Protein AF-A0A6V7HNA2-F1 (afdb_monomer_lite)

pLDDT: mean 91.53, std 9.45, range [54.91, 97.94]

Structure (mmCIF, N/CA/C/O backbone):
data_AF-A0A6V7HNA2-F1
#
_entry.id   AF-A0A6V7HNA2-F1
#
loop_
_atom_site.group_PDB
_atom_site.id
_atom_site.type_symbol
_atom_sit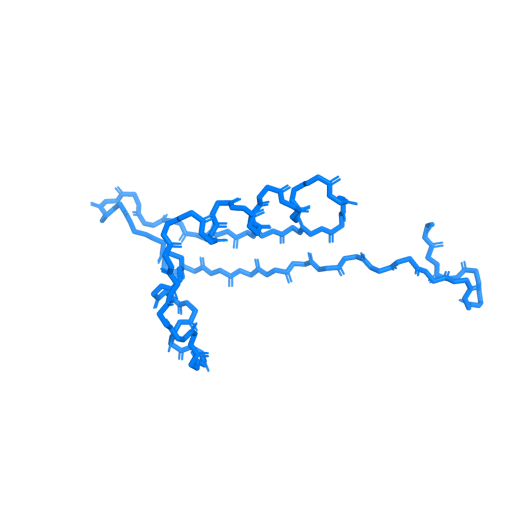e.label_atom_id
_atom_site.label_alt_id
_atom_site.label_comp_id
_atom_site.label_asym_id
_atom_site.label_entity_id
_atom_site.label_seq_id
_atom_site.pdbx_PDB_ins_code
_atom_site.Cartn_x
_atom_site.Cartn_y
_atom_site.Cartn_z
_atom_site.occupancy
_atom_site.B_iso_or_equiv
_atom_site.auth_seq_id
_atom_site.auth_comp_id
_atom_site.auth_asym_id
_atom_site.auth_atom_id
_atom_site.pdbx_PDB_model_num
ATOM 1 N N . PHE A 1 1 ? -7.153 2.305 6.335 1.00 89.56 1 PHE A N 1
ATOM 2 C CA . PHE A 1 1 ? -5.770 2.185 5.825 1.00 89.56 1 PHE A CA 1
ATOM 3 C C . PHE A 1 1 ? -4.783 3.094 6.561 1.00 89.56 1 PHE A C 1
ATOM 5 O O . PHE A 1 1 ? -4.022 2.568 7.352 1.00 89.56 1 PHE A O 1
ATOM 12 N N . ILE A 1 2 ? -4.798 4.428 6.397 1.00 92.94 2 ILE A N 1
ATOM 13 C CA . ILE A 1 2 ? -3.816 5.320 7.071 1.00 92.94 2 ILE A CA 1
ATOM 14 C C . ILE A 1 2 ? -3.850 5.193 8.603 1.00 92.94 2 ILE A C 1
ATOM 16 O O . ILE A 1 2 ? -2.809 5.069 9.235 1.00 92.94 2 ILE A O 1
ATOM 20 N N . GLN A 1 3 ? -5.046 5.112 9.188 1.00 91.94 3 GLN A N 1
ATOM 21 C CA . GLN A 1 3 ? -5.218 4.837 10.619 1.00 91.94 3 GLN A CA 1
ATOM 22 C C . GLN A 1 3 ? -4.679 3.459 11.048 1.00 91.94 3 GLN A C 1
ATOM 24 O O . GLN A 1 3 ? -4.289 3.278 12.192 1.00 91.94 3 GLN A O 1
ATOM 29 N N . LEU A 1 4 ? -4.655 2.469 10.152 1.00 93.69 4 LEU A N 1
ATOM 30 C CA . LEU A 1 4 ? -4.054 1.171 10.464 1.00 93.69 4 LEU A CA 1
ATOM 31 C C . LEU A 1 4 ? -2.524 1.294 10.495 1.00 93.69 4 LEU A C 1
ATOM 33 O O . LEU A 1 4 ? -1.887 0.808 11.420 1.00 93.69 4 LEU A O 1
ATOM 37 N N . LEU A 1 5 ? -1.939 2.013 9.532 1.00 94.69 5 LEU A N 1
ATOM 38 C CA . LEU A 1 5 ? -0.497 2.276 9.497 1.00 94.69 5 LEU A CA 1
ATOM 39 C C . LEU A 1 5 ? -0.007 3.060 10.724 1.00 94.69 5 LEU A C 1
ATOM 41 O O . LEU A 1 5 ? 1.129 2.858 11.151 1.00 94.69 5 LEU A O 1
ATOM 45 N N . SER A 1 6 ? -0.861 3.896 11.332 1.00 94.44 6 SER A N 1
ATOM 46 C CA . SER A 1 6 ? -0.503 4.641 12.546 1.00 94.44 6 SER A CA 1
ATOM 47 C C . SER A 1 6 ? -0.226 3.750 13.761 1.00 94.44 6 SER A C 1
ATOM 49 O O . SER A 1 6 ? 0.349 4.219 14.737 1.00 94.44 6 SER A O 1
ATOM 51 N N . GLN A 1 7 ? -0.649 2.481 13.726 1.00 94.38 7 GLN A N 1
ATOM 52 C CA . GLN A 1 7 ? -0.341 1.500 14.770 1.00 94.38 7 GLN A CA 1
ATOM 53 C C . GLN A 1 7 ? 1.110 1.005 14.688 1.00 94.38 7 GLN A C 1
ATOM 55 O O . GLN A 1 7 ? 1.646 0.530 15.683 1.00 94.38 7 GLN A O 1
ATOM 60 N N . LEU A 1 8 ? 1.745 1.120 13.515 1.00 95.12 8 LEU A N 1
ATOM 61 C CA . LEU A 1 8 ? 3.135 0.725 13.295 1.00 95.12 8 LEU A CA 1
ATOM 62 C C . LEU A 1 8 ? 4.106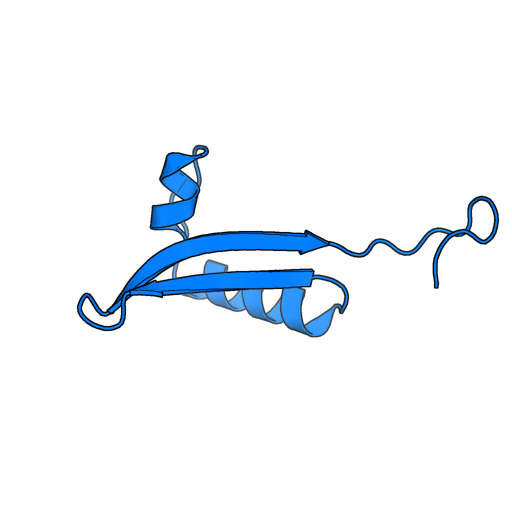 1.895 13.505 1.00 95.12 8 LEU A C 1
ATOM 64 O O . LEU A 1 8 ? 5.173 1.714 14.082 1.00 95.12 8 LEU A O 1
ATOM 68 N N . THR A 1 9 ? 3.766 3.088 13.009 1.00 95.25 9 THR A N 1
ATOM 69 C CA . THR A 1 9 ? 4.618 4.284 13.111 1.00 95.25 9 THR A CA 1
ATOM 70 C C . THR A 1 9 ? 3.806 5.570 12.954 1.00 95.25 9 THR A C 1
ATOM 72 O O . THR A 1 9 ? 2.645 5.540 12.554 1.00 95.25 9 THR A O 1
ATOM 75 N N . ASN A 1 10 ? 4.408 6.726 13.236 1.00 94.94 10 ASN A N 1
ATOM 76 C CA . ASN A 1 10 ? 3.759 8.015 13.020 1.00 94.94 10 ASN A CA 1
ATOM 77 C C . ASN A 1 10 ? 3.552 8.273 11.515 1.00 94.94 10 ASN A C 1
ATOM 79 O O . ASN A 1 10 ? 4.499 8.256 10.732 1.00 94.94 10 ASN A O 1
ATOM 83 N N . VAL A 1 11 ? 2.303 8.529 11.124 1.00 93.00 11 VAL A N 1
ATOM 84 C CA . VAL A 1 11 ? 1.892 8.801 9.734 1.00 93.00 11 VAL A CA 1
ATOM 85 C C . VAL A 1 11 ? 1.606 10.281 9.458 1.00 93.00 11 VAL A C 1
ATOM 87 O O . VAL A 1 11 ? 1.440 10.659 8.301 1.00 93.00 11 VAL A O 1
ATOM 90 N N . GLY A 1 12 ? 1.558 11.129 10.490 1.00 93.31 12 GLY A N 1
ATOM 91 C CA . GLY A 1 12 ? 1.191 12.540 10.365 1.00 93.31 12 GLY A CA 1
ATOM 92 C C . GLY A 1 12 ? -0.258 12.780 9.910 1.00 93.31 12 GLY A C 1
ATOM 93 O O . GLY A 1 12 ? -1.085 11.868 9.841 1.00 93.31 12 GLY A O 1
ATOM 94 N N . ALA A 1 13 ? -0.575 14.042 9.613 1.00 93.50 13 ALA A N 1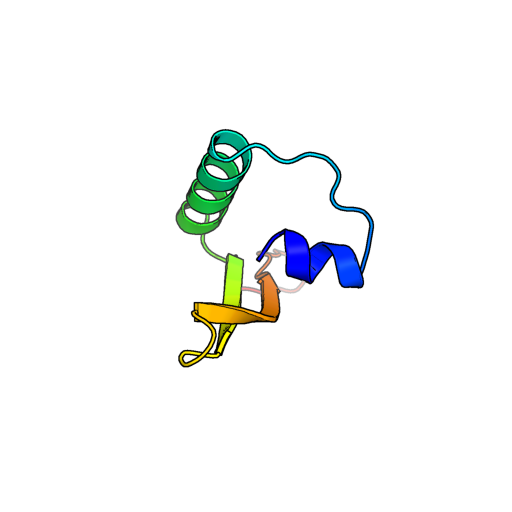
ATOM 95 C CA . ALA A 1 13 ? -1.880 14.448 9.098 1.00 93.50 13 ALA A CA 1
ATOM 96 C C . ALA A 1 13 ? -1.887 14.374 7.564 1.00 93.50 13 ALA A C 1
ATOM 98 O O . ALA A 1 13 ? -1.364 15.260 6.892 1.00 93.50 13 ALA A O 1
ATOM 99 N N . ILE A 1 14 ? -2.485 13.314 7.019 1.00 95.00 14 ILE A N 1
ATOM 100 C CA . ILE A 1 14 ? -2.613 13.111 5.572 1.00 95.00 14 ILE A CA 1
ATOM 101 C C . ILE A 1 14 ? -4.031 13.480 5.138 1.00 95.00 14 ILE A C 1
ATOM 103 O O . ILE A 1 14 ? -5.006 12.898 5.617 1.00 95.00 14 ILE A O 1
ATOM 107 N N . SER A 1 15 ? -4.152 14.433 4.212 1.00 96.62 15 SER A N 1
ATOM 108 C CA . SER A 1 15 ? -5.447 14.781 3.620 1.00 96.62 15 SER A CA 1
ATOM 109 C C . SER A 1 15 ? -5.903 13.730 2.602 1.00 96.62 15 SER A C 1
ATOM 111 O O . SER A 1 15 ? -5.107 12.950 2.071 1.00 96.62 15 SER A O 1
ATOM 113 N N . ARG A 1 16 ? -7.202 13.723 2.278 1.00 94.56 16 ARG A N 1
ATOM 114 C CA . ARG A 1 16 ? -7.758 12.801 1.275 1.00 94.56 16 ARG A CA 1
ATOM 115 C C . ARG A 1 16 ? -7.084 12.962 -0.091 1.00 94.56 16 ARG A C 1
ATOM 117 O O . ARG A 1 16 ? -6.756 11.959 -0.718 1.00 94.56 16 ARG A O 1
ATOM 124 N N . ASP A 1 17 ? -6.827 14.194 -0.520 1.00 97.62 17 ASP A N 1
ATOM 125 C CA . ASP A 1 17 ? -6.200 14.469 -1.819 1.00 97.62 17 ASP A CA 1
ATOM 126 C C . ASP A 1 17 ? -4.738 14.025 -1.862 1.00 97.62 17 ASP A C 1
ATOM 128 O O . ASP A 1 17 ? -4.295 13.445 -2.854 1.00 97.62 17 ASP A O 1
ATOM 132 N N . GLN A 1 18 ? -3.996 14.219 -0.766 1.00 97.06 18 GLN A N 1
ATOM 133 C CA . GLN A 1 18 ? -2.626 13.715 -0.643 1.00 97.06 18 GLN A CA 1
ATOM 134 C C . GLN A 1 18 ? -2.592 12.188 -0.740 1.00 97.06 18 GLN A C 1
ATOM 136 O O . GLN A 1 18 ? -1.756 11.631 -1.456 1.00 97.06 18 GLN A O 1
ATOM 141 N N . PHE A 1 19 ? -3.523 11.514 -0.057 1.00 95.94 19 PHE A N 1
ATOM 142 C CA . PHE A 1 19 ? -3.662 10.065 -0.135 1.00 95.94 19 PHE A CA 1
ATOM 143 C C . PHE A 1 19 ? -3.960 9.604 -1.566 1.00 95.94 19 PHE A C 1
ATOM 145 O O . PHE A 1 19 ? -3.255 8.740 -2.082 1.00 95.94 19 PHE A O 1
ATOM 152 N N . LEU A 1 20 ? -4.967 10.191 -2.220 1.00 97.00 20 LEU A N 1
ATOM 153 C CA . LEU A 1 20 ? -5.372 9.802 -3.573 1.00 97.00 20 LEU A CA 1
ATOM 154 C C . LEU A 1 20 ? -4.255 10.041 -4.591 1.00 97.00 20 LEU A C 1
ATOM 156 O O . LEU A 1 20 ? -3.943 9.145 -5.370 1.00 97.00 20 LEU A O 1
ATOM 160 N N . SER A 1 21 ? -3.611 11.208 -4.544 1.00 97.44 21 SER A N 1
ATOM 161 C CA . SER A 1 21 ? -2.486 11.542 -5.420 1.00 97.44 21 SER A CA 1
ATOM 162 C C . SER A 1 21 ? -1.346 10.527 -5.283 1.00 97.44 21 SER A C 1
ATOM 164 O O . SER A 1 21 ? -0.879 9.962 -6.276 1.00 97.44 21 SER A O 1
ATOM 166 N N . ARG A 1 22 ? -0.956 10.199 -4.042 1.00 95.44 22 ARG A N 1
ATOM 167 C CA . ARG A 1 22 ? 0.082 9.194 -3.779 1.00 95.44 22 ARG A CA 1
ATOM 168 C C . ARG A 1 22 ? -0.339 7.802 -4.249 1.00 95.44 22 ARG A C 1
ATOM 170 O O . ARG A 1 22 ? 0.456 7.117 -4.887 1.00 95.44 22 ARG A O 1
ATOM 177 N N . PHE A 1 23 ? -1.569 7.394 -3.951 1.00 95.38 23 PHE A N 1
ATOM 178 C CA . PHE A 1 23 ? -2.093 6.084 -4.327 1.00 95.38 23 PHE A CA 1
ATOM 179 C C . PHE A 1 23 ? -2.124 5.901 -5.849 1.00 95.38 23 PHE A C 1
ATOM 181 O O . PHE A 1 23 ? -1.674 4.875 -6.358 1.00 95.38 23 PHE A O 1
ATOM 188 N N . PHE A 1 24 ? -2.590 6.906 -6.593 1.00 96.31 24 PHE A N 1
ATOM 189 C CA . PHE A 1 24 ? -2.599 6.849 -8.052 1.00 96.31 24 PHE A CA 1
ATOM 190 C C . PHE A 1 24 ? -1.190 6.851 -8.640 1.00 96.31 24 PHE A C 1
ATOM 192 O O . PHE A 1 24 ? -0.934 6.080 -9.562 1.00 96.31 24 PHE A O 1
ATOM 199 N N . SER A 1 25 ? -0.261 7.626 -8.070 1.00 95.69 25 SER A N 1
ATOM 200 C CA . SER A 1 25 ? 1.149 7.584 -8.468 1.00 95.69 25 SER A CA 1
ATOM 201 C C . SER A 1 25 ? 1.743 6.180 -8.293 1.00 95.69 25 SER A C 1
ATOM 203 O O . SER A 1 25 ? 2.292 5.636 -9.250 1.00 95.69 25 SER A O 1
ATOM 205 N N . MET A 1 26 ? 1.539 5.542 -7.134 1.00 94.81 26 MET A N 1
ATOM 206 C CA . MET A 1 26 ? 1.976 4.161 -6.876 1.00 94.81 26 MET A CA 1
ATOM 207 C C . MET A 1 26 ? 1.348 3.149 -7.838 1.00 94.81 26 MET A C 1
ATOM 209 O O . MET A 1 26 ? 2.021 2.241 -8.314 1.00 94.81 26 MET A O 1
ATOM 213 N N . LYS A 1 27 ? 0.055 3.304 -8.140 1.00 93.06 27 LYS A N 1
ATOM 214 C CA . LYS A 1 27 ? -0.645 2.435 -9.091 1.00 93.06 27 LYS A CA 1
ATOM 215 C C . LYS A 1 27 ? -0.088 2.587 -10.509 1.00 93.06 27 LYS A C 1
ATOM 217 O O . LYS A 1 27 ? 0.033 1.596 -11.220 1.00 93.06 27 LYS A O 1
ATOM 222 N N . SER A 1 28 ? 0.233 3.815 -10.917 1.00 94.75 28 SER A N 1
ATOM 223 C CA . SER A 1 28 ? 0.733 4.118 -12.262 1.00 94.75 28 SER A CA 1
ATOM 224 C C . SER A 1 28 ? 2.187 3.713 -12.497 1.00 94.75 28 SER A C 1
ATOM 226 O O . SER A 1 28 ? 2.536 3.399 -13.629 1.00 94.75 28 SER A O 1
ATOM 228 N N . SER A 1 29 ? 3.032 3.707 -11.459 1.00 90.12 29 SER A N 1
ATOM 229 C CA . SER A 1 29 ? 4.462 3.411 -11.611 1.00 90.12 29 SER A CA 1
ATOM 230 C C . SER A 1 29 ? 4.752 1.941 -11.909 1.00 90.12 29 SER A C 1
ATOM 232 O O . SER A 1 29 ? 5.809 1.636 -12.453 1.00 90.12 29 SER A O 1
ATOM 234 N N . GLY A 1 30 ? 3.827 1.034 -11.576 1.00 86.94 30 GLY A N 1
ATOM 235 C CA . GLY A 1 30 ? 4.112 -0.398 -11.557 1.00 86.94 30 GLY A CA 1
ATOM 236 C C . GLY A 1 30 ? 5.053 -0.756 -10.399 1.00 86.94 30 GLY A C 1
ATOM 237 O O . GLY A 1 30 ? 5.840 0.055 -9.919 1.00 86.94 30 GLY A O 1
ATOM 238 N N . GLY A 1 31 ?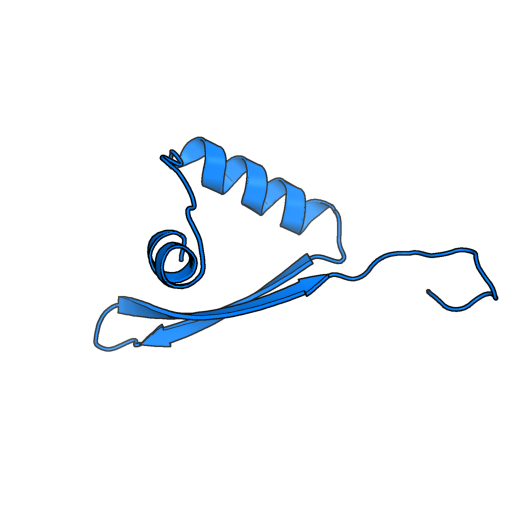 4.932 -1.972 -9.869 1.00 92.25 31 GLY A N 1
ATOM 239 C CA . GLY A 1 31 ? 5.831 -2.454 -8.812 1.00 92.25 31 GLY A CA 1
ATOM 240 C C . GLY A 1 31 ? 5.437 -2.103 -7.373 1.00 92.25 31 GLY A C 1
ATOM 241 O O . GLY A 1 31 ? 6.102 -2.572 -6.459 1.00 92.25 31 GLY A O 1
ATOM 242 N N . HIS A 1 32 ? 4.351 -1.363 -7.134 1.00 95.50 32 HIS A N 1
ATOM 243 C CA . HIS A 1 32 ? 3.794 -1.176 -5.789 1.00 95.50 32 HIS A CA 1
ATOM 244 C C . HIS A 1 32 ? 2.498 -1.972 -5.629 1.00 95.50 32 HIS A C 1
ATOM 246 O O . HIS A 1 32 ? 1.476 -1.636 -6.226 1.00 95.50 32 HIS A O 1
ATOM 252 N N . TYR A 1 33 ? 2.522 -2.993 -4.778 1.00 94.62 33 TYR A N 1
ATOM 253 C CA . TYR A 1 33 ? 1.372 -3.849 -4.504 1.00 94.62 33 TYR A CA 1
ATOM 254 C C . TYR A 1 33 ? 0.955 -3.687 -3.047 1.00 94.62 33 TYR A C 1
ATOM 256 O O . TYR A 1 33 ? 1.527 -4.302 -2.148 1.00 94.62 33 TYR A O 1
ATOM 264 N N . VAL A 1 34 ? -0.039 -2.831 -2.819 1.00 95.19 34 VAL A N 1
ATOM 265 C CA . VAL A 1 34 ? -0.665 -2.659 -1.504 1.00 95.19 34 VAL A CA 1
ATOM 266 C C . VAL A 1 34 ? -1.786 -3.680 -1.370 1.00 95.19 34 VAL A C 1
ATOM 268 O O . VAL A 1 34 ? -2.745 -3.653 -2.139 1.00 95.19 34 VAL A O 1
ATOM 271 N N . VAL A 1 35 ? -1.668 -4.566 -0.387 1.00 96.00 35 VAL A N 1
ATOM 272 C CA . VAL A 1 35 ? -2.657 -5.596 -0.062 1.00 96.00 35 VAL A CA 1
ATOM 273 C C . VAL A 1 35 ? -3.255 -5.271 1.296 1.00 96.00 35 VAL A C 1
ATOM 275 O O . VAL A 1 35 ? -2.530 -4.973 2.243 1.00 96.00 35 VAL A O 1
ATOM 278 N N . VAL A 1 36 ? -4.579 -5.330 1.399 1.00 97.12 36 VAL A N 1
ATOM 279 C CA . VAL A 1 36 ? -5.311 -5.056 2.637 1.00 97.12 36 VAL A CA 1
ATOM 280 C C . VAL A 1 36 ? -6.243 -6.208 2.975 1.00 97.12 36 VAL A C 1
ATOM 282 O O . VAL A 1 36 ? -6.744 -6.889 2.084 1.00 97.12 36 VAL A O 1
ATOM 285 N N . VAL A 1 37 ? -6.483 -6.401 4.268 1.00 97.75 37 VAL A N 1
ATOM 286 C CA . VAL A 1 37 ? -7.540 -7.274 4.783 1.00 97.75 37 VAL A CA 1
ATOM 287 C C . VAL A 1 37 ? -8.626 -6.375 5.351 1.00 97.75 37 VAL A C 1
ATOM 289 O O . VAL A 1 37 ? -8.354 -5.558 6.236 1.00 97.75 37 VAL A O 1
ATOM 292 N N . GLU A 1 38 ? -9.833 -6.500 4.814 1.00 97.56 38 GLU A N 1
ATOM 293 C CA . GLU A 1 38 ? -11.018 -5.784 5.271 1.00 97.56 38 GLU A CA 1
ATOM 294 C C . GLU A 1 38 ? -11.920 -6.729 6.062 1.00 97.56 38 GLU A C 1
ATOM 296 O O . GLU A 1 38 ? -12.226 -7.832 5.616 1.00 97.56 38 GLU A O 1
ATOM 301 N N . ASP A 1 39 ? -12.333 -6.275 7.239 1.00 97.50 39 ASP A N 1
ATOM 302 C CA . ASP A 1 39 ? -13.462 -6.840 7.959 1.00 97.50 39 ASP A CA 1
ATOM 303 C C . ASP A 1 39 ? -14.742 -6.242 7.364 1.00 97.50 39 ASP A C 1
ATOM 305 O O . ASP A 1 39 ? -14.979 -5.033 7.474 1.00 97.50 39 ASP A O 1
ATOM 309 N N . LEU A 1 40 ? -15.531 -7.085 6.696 1.00 97.00 40 LEU A N 1
ATOM 310 C CA . LEU A 1 40 ? -16.734 -6.676 5.971 1.00 97.00 40 LEU A CA 1
ATOM 311 C C . LEU A 1 40 ? -17.907 -6.349 6.901 1.00 97.00 40 LEU A C 1
ATOM 313 O O . LEU A 1 40 ? -18.742 -5.524 6.536 1.00 97.00 40 LEU A O 1
ATOM 317 N N . ASP A 1 41 ? -17.952 -6.937 8.097 1.00 97.94 41 ASP A N 1
ATOM 318 C CA . ASP A 1 41 ? -19.002 -6.654 9.079 1.00 97.94 41 ASP A CA 1
ATOM 319 C C . ASP A 1 41 ? -18.802 -5.256 9.683 1.00 97.94 41 ASP A C 1
ATOM 321 O O . ASP A 1 41 ? -19.759 -4.527 9.951 1.00 97.94 41 ASP A O 1
ATOM 325 N N . LEU A 1 42 ? 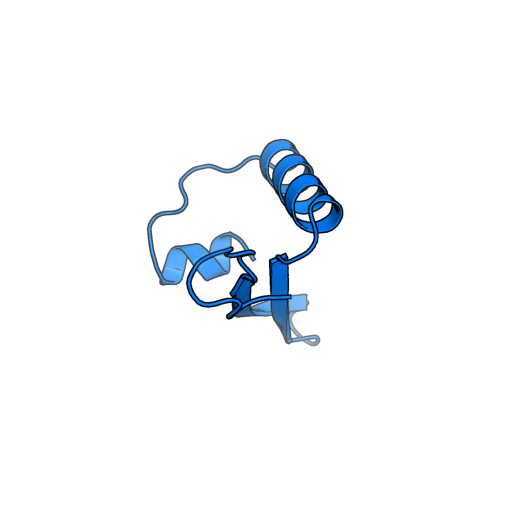-17.540 -4.851 9.859 1.00 95.06 42 LEU A N 1
ATOM 326 C CA . LEU A 1 42 ? -17.169 -3.537 10.388 1.00 95.06 42 LEU A CA 1
ATOM 327 C C . LEU A 1 42 ? -16.946 -2.468 9.305 1.00 95.06 42 LEU A C 1
ATOM 329 O O . LEU A 1 42 ? -16.863 -1.283 9.646 1.00 95.06 42 LEU A O 1
ATOM 333 N N . GLY A 1 43 ? -16.794 -2.866 8.037 1.00 94.94 43 GLY A N 1
ATOM 334 C CA . GLY A 1 43 ? -16.417 -1.988 6.921 1.00 94.94 43 GLY A CA 1
ATOM 335 C C . GLY A 1 43 ? -15.057 -1.317 7.135 1.00 94.94 43 GLY A C 1
ATOM 336 O O . GLY A 1 43 ? -14.887 -0.122 6.868 1.00 94.94 43 GLY A O 1
ATOM 337 N N . LYS A 1 44 ? -14.103 -2.040 7.737 1.00 94.69 44 LYS A N 1
ATOM 338 C CA . LYS A 1 44 ? -12.813 -1.487 8.176 1.00 94.69 44 LYS A CA 1
ATOM 339 C C . LYS A 1 44 ? -11.646 -2.351 7.736 1.00 94.69 44 LYS A C 1
ATOM 341 O O . LYS A 1 44 ? -11.648 -3.568 7.860 1.00 94.69 44 LYS A O 1
ATOM 346 N N . VAL A 1 45 ? -10.575 -1.683 7.319 1.00 96.38 45 VAL A N 1
ATOM 347 C CA . VAL A 1 45 ? -9.292 -2.335 7.040 1.00 96.38 45 VAL A CA 1
ATOM 348 C C . VAL A 1 45 ? -8.600 -2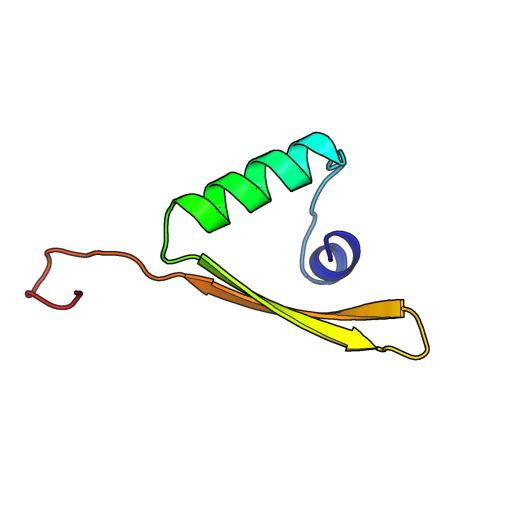.694 8.357 1.00 96.38 45 VAL A C 1
ATOM 350 O O . VAL A 1 45 ? -8.231 -1.791 9.110 1.00 96.38 45 VAL A O 1
ATOM 353 N N . ILE A 1 46 ? -8.405 -3.992 8.595 1.00 96.62 46 ILE A N 1
ATOM 354 C CA . ILE A 1 46 ? -7.815 -4.570 9.815 1.00 96.62 46 ILE A CA 1
ATOM 355 C C . ILE A 1 46 ? -6.386 -5.093 9.614 1.00 96.62 46 ILE A C 1
ATOM 357 O O . ILE A 1 46 ? -5.660 -5.284 10.583 1.00 96.62 46 ILE A O 1
ATOM 361 N N . GLY A 1 47 ? -5.961 -5.296 8.365 1.00 96.81 47 GLY A N 1
ATOM 362 C CA . GLY A 1 47 ? -4.613 -5.752 8.021 1.00 96.81 47 GLY A CA 1
ATOM 363 C C . GLY A 1 47 ? -4.092 -5.074 6.759 1.00 96.81 47 GLY A C 1
ATOM 364 O O . GLY A 1 47 ? -4.872 -4.673 5.895 1.00 96.81 47 GLY A O 1
ATOM 365 N N . SER A 1 48 ? -2.772 -4.921 6.652 1.00 96.94 48 SER A N 1
ATOM 366 C CA . SER A 1 48 ? -2.125 -4.348 5.471 1.00 96.94 48 SER A CA 1
ATOM 367 C C . SER A 1 48 ? -0.716 -4.897 5.282 1.00 96.94 48 SER A C 1
ATOM 369 O O . SER A 1 48 ? 0.018 -5.068 6.249 1.00 96.94 48 SER A O 1
ATOM 371 N N . SER A 1 49 ? -0.318 -5.083 4.026 1.00 95.50 49 SER A N 1
ATOM 372 C CA . SER A 1 49 ? 1.051 -5.377 3.607 1.00 95.50 49 SER A CA 1
ATOM 373 C C . SER A 1 49 ? 1.354 -4.669 2.286 1.00 95.50 49 SER A C 1
ATOM 375 O O . SER A 1 49 ? 0.445 -4.403 1.498 1.00 95.50 49 SER A O 1
ATOM 377 N N . THR A 1 50 ? 2.625 -4.365 2.040 1.00 95.25 50 THR A N 1
ATOM 378 C CA . THR A 1 50 ? 3.070 -3.741 0.792 1.00 95.25 50 THR A CA 1
ATOM 379 C C . THR A 1 50 ? 4.249 -4.521 0.232 1.00 95.25 50 THR A C 1
ATOM 381 O O . THR A 1 50 ? 5.284 -4.625 0.886 1.00 95.25 50 THR A O 1
ATOM 384 N N . LEU A 1 51 ? 4.112 -5.025 -0.993 1.00 95.38 51 LEU A N 1
ATOM 385 C CA . LEU A 1 51 ? 5.226 -5.541 -1.784 1.00 95.38 51 LEU A CA 1
ATOM 386 C C . LEU A 1 51 ? 5.713 -4.435 -2.727 1.00 95.38 51 LEU A C 1
ATOM 388 O O . LEU A 1 51 ? 4.919 -3.854 -3.470 1.00 95.38 51 LEU A O 1
ATOM 392 N N . VAL A 1 52 ? 7.017 -4.162 -2.697 1.00 94.81 52 VAL A N 1
ATOM 393 C CA . VAL A 1 52 ? 7.682 -3.211 -3.594 1.00 94.81 52 VAL A CA 1
ATOM 394 C C . VAL A 1 52 ? 8.653 -3.975 -4.485 1.00 94.81 52 VAL A C 1
ATOM 396 O O . VAL A 1 52 ? 9.500 -4.714 -3.989 1.00 94.81 52 VAL A O 1
ATOM 399 N N . VAL A 1 53 ? 8.518 -3.797 -5.796 1.00 91.88 53 VAL A N 1
ATOM 400 C CA . VAL A 1 53 ? 9.409 -4.356 -6.812 1.00 91.88 53 VAL A CA 1
ATOM 401 C C . VAL A 1 53 ? 10.314 -3.242 -7.317 1.00 91.88 53 VAL A C 1
ATOM 403 O O . VAL A 1 53 ? 9.849 -2.247 -7.866 1.00 91.88 53 VAL A O 1
ATOM 406 N N . GLU A 1 54 ? 11.615 -3.422 -7.124 1.00 88.56 54 GLU A N 1
ATOM 407 C CA . GLU A 1 54 ? 12.655 -2.506 -7.583 1.00 88.56 54 GLU A CA 1
ATOM 408 C C . GLU A 1 54 ? 13.396 -3.142 -8.768 1.00 88.56 54 GLU A C 1
ATOM 410 O O . GLU A 1 54 ? 13.782 -4.309 -8.708 1.00 88.56 54 GLU A O 1
ATOM 415 N N . GLN A 1 55 ? 13.596 -2.387 -9.848 1.00 84.94 55 GLN A N 1
ATOM 416 C CA . GLN A 1 55 ? 14.372 -2.835 -11.008 1.00 84.94 55 GLN A CA 1
ATOM 417 C C . GLN A 1 55 ? 15.857 -2.544 -10.769 1.00 84.94 55 GLN A C 1
ATOM 419 O O . GLN A 1 55 ? 16.217 -1.432 -10.379 1.00 84.94 55 GLN A O 1
ATOM 424 N N . LYS A 1 56 ? 16.728 -3.533 -10.992 1.00 83.56 56 LYS A N 1
ATOM 425 C CA . LYS A 1 56 ? 18.175 -3.422 -10.756 1.00 83.56 56 LYS A CA 1
ATOM 426 C C . LYS A 1 56 ? 18.962 -3.991 -11.925 1.00 83.56 56 LYS A C 1
ATOM 428 O O . LYS A 1 56 ? 18.683 -5.082 -12.396 1.00 83.56 56 LYS A O 1
ATOM 433 N N . PHE A 1 57 ? 20.022 -3.288 -12.317 1.00 81.25 57 PHE A N 1
ATOM 434 C CA . PHE A 1 57 ? 20.972 -3.782 -13.320 1.00 81.25 57 PHE A CA 1
ATOM 435 C C . PHE A 1 57 ? 22.019 -4.738 -12.735 1.00 81.25 57 PHE A C 1
ATOM 437 O O . PHE A 1 57 ? 22.645 -5.508 -13.463 1.00 81.25 57 PHE A O 1
ATOM 444 N N . ILE A 1 58 ? 22.248 -4.677 -11.419 1.00 79.75 58 ILE A N 1
ATOM 445 C CA . ILE A 1 58 ? 23.346 -5.405 -10.782 1.00 79.75 58 ILE A CA 1
ATOM 446 C C . ILE A 1 58 ? 23.100 -6.913 -10.920 1.00 79.75 58 ILE A C 1
ATOM 448 O O . ILE A 1 58 ? 22.042 -7.424 -10.555 1.00 79.75 58 ILE A O 1
ATOM 452 N N . HIS A 1 59 ? 24.102 -7.612 -11.456 1.00 76.38 59 HIS A N 1
ATOM 453 C CA . HIS A 1 59 ? 24.111 -9.063 -11.669 1.00 76.38 59 HIS A CA 1
ATOM 454 C C . HIS A 1 59 ? 23.000 -9.616 -12.576 1.00 76.38 59 HIS A C 1
ATOM 456 O O . HIS A 1 59 ? 22.767 -10.820 -12.548 1.00 76.38 59 HIS A O 1
ATOM 462 N N . ASN A 1 60 ? 22.328 -8.782 -13.384 1.00 67.31 60 ASN A N 1
ATOM 463 C CA . ASN A 1 60 ? 21.168 -9.214 -14.179 1.00 67.31 60 ASN A CA 1
ATOM 464 C C . ASN A 1 60 ? 20.076 -9.885 -13.306 1.00 67.31 60 ASN A C 1
ATOM 466 O O . ASN A 1 60 ? 19.344 -10.763 -13.761 1.00 67.31 60 ASN A O 1
ATOM 470 N N . CYS A 1 61 ? 20.010 -9.494 -12.027 1.00 56.41 61 CYS A N 1
ATOM 471 C CA . CYS A 1 61 ? 19.101 -10.025 -11.015 1.00 56.41 61 CYS A CA 1
ATOM 472 C C . CYS A 1 61 ? 17.952 -9.041 -10.761 1.00 56.41 61 CYS A C 1
ATOM 474 O O . CYS A 1 61 ? 17.820 -8.494 -9.670 1.00 56.41 61 CYS A O 1
ATOM 476 N N . ALA A 1 62 ? 17.149 -8.788 -11.787 1.00 59.84 62 ALA A N 1
ATOM 477 C CA . ALA A 1 62 ? 15.800 -8.225 -11.742 1.00 59.84 62 ALA A CA 1
ATOM 478 C C . ALA A 1 62 ? 15.251 -8.268 -13.178 1.00 59.84 62 ALA A C 1
ATOM 480 O O . ALA A 1 62 ? 16.045 -8.309 -14.120 1.00 59.84 62 ALA A O 1
ATOM 481 N N . LEU A 1 63 ? 13.923 -8.313 -13.333 1.00 54.91 63 LEU A N 1
ATOM 482 C CA . LEU A 1 63 ? 13.279 -8.170 -14.646 1.00 54.91 63 LEU A CA 1
ATOM 483 C C . LEU A 1 63 ? 13.624 -6.812 -15.276 1.00 54.91 63 LEU A C 1
ATOM 485 O O . LEU A 1 63 ? 13.781 -5.859 -14.476 1.00 54.91 63 LEU A O 1
#

Secondary structure (DSSP, 8-state):
-HHHHTTTS------HHHHHHHHHHHHHHSSEEEEEEEETTTTEEEEEEEEE-----GGG---

Organism: NCBI:txid1563983

Radius of gyration: 14.83 Å; chains: 1; bounding box: 43×25×29 Å

InterPro domains:
  IPR039143 Glucosamine 6-phosphate N-acetyltransferase-like [PTHR13355] (1-62)

Sequence (63 aa):
FIQLLSQLTNVGAISRDQFLSRFFSMKSSGGHYVVVVEDLDLGKVIGSSTLVVEQKFIHNCAL

Foldseek 3Di:
DLVLVVVVHDPPDADPVNVVVVVVVLVVVPFWDKDFDADPVVRDTPDIDIGGADDDPPPVPHD